Protein AF-A0A0L0C4Q9-F1 (afdb_monomer_lite)

Radius of gyration: 13.96 Å; chains: 1; bounding box: 29×32×39 Å

Secondary structure (DSSP, 8-state):
-HHHHHSTTEEEEE-TTT-EEEEEETTEEEEEEESEE-TTS---GGG-S----EE-HHHHHHHHHHHHTTGGGGSS---EEPP---

Foldseek 3Di:
DVCVVQQVQWDWDQPPQFQWIWIDRPQKIWTPGHQWAAPVRDGDGSCVVVGDTDGDPVVVVVVVVCRNVVPPVPDPTDIDGDDPPD

pLDDT: mean 84.16, std 13.44, range [47.31, 97.19]

Structure (mmCIF, N/CA/C/O backbone):
data_AF-A0A0L0C4Q9-F1
#
_entry.id   AF-A0A0L0C4Q9-F1
#
loop_
_atom_site.group_PDB
_atom_site.id
_atom_site.type_symbol
_atom_site.label_atom_id
_atom_site.label_alt_id
_atom_site.label_comp_id
_atom_site.label_asym_id
_atom_site.label_entity_id
_atom_site.label_seq_id
_atom_site.pdbx_PDB_ins_code
_atom_site.Cartn_x
_atom_site.Cartn_y
_atom_site.Cartn_z
_atom_site.occupancy
_atom_site.B_iso_or_equiv
_atom_site.auth_seq_id
_atom_site.auth_comp_id
_atom_site.auth_asym_id
_atom_site.auth_atom_id
_atom_site.pdbx_PDB_model_num
ATOM 1 N N . ARG A 1 1 ? 2.305 -7.055 -20.518 1.00 51.84 1 ARG A N 1
ATOM 2 C CA . ARG A 1 1 ? 3.511 -6.667 -21.301 1.00 51.84 1 ARG A CA 1
ATOM 3 C C . ARG A 1 1 ? 3.990 -5.252 -20.966 1.00 51.84 1 ARG A C 1
ATOM 5 O O . ARG A 1 1 ? 5.181 -5.104 -20.744 1.00 51.84 1 ARG A O 1
ATOM 12 N N . HIS A 1 2 ? 3.093 -4.261 -20.847 1.00 55.47 2 HIS A N 1
ATOM 13 C CA . HIS A 1 2 ? 3.433 -2.873 -20.490 1.00 55.47 2 HIS A CA 1
ATOM 14 C C . HIS A 1 2 ? 4.050 -2.748 -19.078 1.00 55.47 2 HIS A C 1
ATOM 16 O O . HIS A 1 2 ? 5.160 -2.264 -18.945 1.00 55.47 2 HIS A O 1
ATOM 22 N N . THR A 1 3 ? 3.457 -3.342 -18.038 1.00 50.38 3 THR A N 1
ATOM 23 C CA . THR A 1 3 ? 3.987 -3.325 -16.650 1.00 50.38 3 THR A CA 1
ATOM 24 C C . THR A 1 3 ? 5.421 -3.849 -16.474 1.00 50.38 3 THR A C 1
ATOM 26 O O . THR A 1 3 ? 6.138 -3.405 -15.581 1.00 50.38 3 THR A O 1
ATOM 29 N N . ILE A 1 4 ? 5.882 -4.759 -17.337 1.00 59.12 4 ILE A N 1
ATOM 30 C CA . ILE A 1 4 ? 7.274 -5.245 -17.337 1.00 59.12 4 ILE A CA 1
ATOM 31 C C . ILE A 1 4 ? 8.214 -4.205 -17.965 1.00 59.12 4 ILE A C 1
ATOM 33 O O . ILE A 1 4 ? 9.350 -4.066 -17.530 1.00 59.12 4 ILE A O 1
ATOM 37 N N . THR A 1 5 ? 7.733 -3.463 -18.965 1.00 56.78 5 THR A N 1
ATOM 38 C CA . THR A 1 5 ? 8.517 -2.475 -19.720 1.00 56.78 5 THR A CA 1
ATOM 39 C C . THR A 1 5 ? 8.530 -1.088 -19.074 1.00 56.78 5 THR A C 1
ATOM 41 O O . THR A 1 5 ? 9.560 -0.432 -19.130 1.00 56.78 5 THR A O 1
ATOM 44 N N . CYS A 1 6 ? 7.443 -0.651 -18.428 1.00 58.56 6 CYS A N 1
ATOM 45 C CA . CYS A 1 6 ? 7.353 0.665 -17.776 1.00 58.56 6 CYS A CA 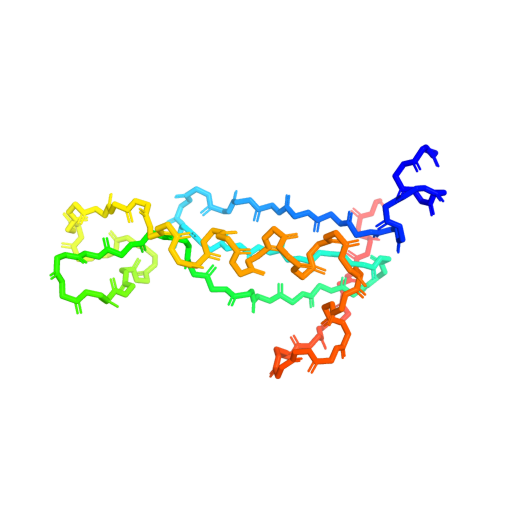1
ATOM 46 C C . CYS A 1 6 ? 7.250 0.617 -16.240 1.00 58.56 6 CYS A C 1
ATOM 48 O O . CYS A 1 6 ? 7.539 1.610 -15.589 1.00 58.56 6 CYS A O 1
ATOM 50 N N . GLY A 1 7 ? 6.891 -0.525 -15.640 1.00 57.88 7 GLY A N 1
ATOM 51 C CA . GLY A 1 7 ? 6.730 -0.686 -14.184 1.00 57.88 7 GLY A CA 1
ATOM 52 C C . GLY A 1 7 ? 7.868 -1.442 -13.482 1.00 57.88 7 GLY A C 1
ATOM 53 O O . GLY A 1 7 ? 7.759 -1.755 -12.297 1.00 57.88 7 GLY A O 1
ATOM 54 N N . GLY A 1 8 ? 8.939 -1.812 -14.197 1.00 66.69 8 GLY A N 1
ATOM 55 C CA . GLY A 1 8 ? 10.033 -2.633 -13.654 1.00 66.69 8 GLY A CA 1
ATOM 56 C C . GLY A 1 8 ? 9.612 -4.050 -13.231 1.00 66.69 8 GLY A C 1
ATOM 57 O O . GLY A 1 8 ? 10.333 -4.710 -12.476 1.00 66.69 8 GLY A O 1
ATOM 58 N N . GLY A 1 9 ? 8.435 -4.508 -13.682 1.00 79.31 9 GLY A N 1
ATOM 59 C CA . GLY A 1 9 ? 7.832 -5.780 -13.278 1.00 79.31 9 GLY A CA 1
ATOM 60 C C . GLY A 1 9 ? 7.293 -5.792 -11.845 1.00 79.31 9 GLY A C 1
ATOM 61 O O . GLY A 1 9 ? 7.164 -6.876 -11.279 1.00 79.31 9 GLY A O 1
ATOM 62 N N . ILE A 1 10 ? 7.023 -4.617 -11.257 1.00 85.50 10 ILE A N 1
ATOM 63 C CA . ILE A 1 10 ? 6.467 -4.475 -9.907 1.00 85.50 10 ILE A CA 1
ATOM 64 C C . ILE A 1 10 ? 4.933 -4.473 -9.962 1.00 85.50 10 ILE A C 1
ATOM 66 O O . ILE A 1 10 ? 4.338 -3.718 -10.730 1.00 85.50 10 ILE A O 1
ATOM 70 N N . GLY A 1 11 ? 4.301 -5.299 -9.131 1.00 88.38 11 GLY A N 1
ATOM 71 C CA . GLY A 1 11 ? 2.868 -5.273 -8.841 1.00 88.38 11 GLY A CA 1
ATOM 72 C C . GLY A 1 11 ? 2.628 -4.988 -7.361 1.00 88.38 11 GLY A C 1
ATOM 73 O O . GLY A 1 11 ? 3.373 -5.476 -6.515 1.00 88.38 11 GLY A O 1
ATOM 74 N N . ILE A 1 12 ? 1.603 -4.198 -7.052 1.00 91.88 12 ILE A N 1
ATOM 75 C CA . ILE A 1 12 ? 1.218 -3.816 -5.689 1.00 91.88 12 ILE A CA 1
ATOM 76 C C . ILE A 1 12 ? -0.221 -4.279 -5.475 1.00 91.88 12 ILE A C 1
ATOM 78 O O . ILE A 1 12 ? -1.097 -3.951 -6.273 1.00 91.88 12 ILE A O 1
ATOM 82 N N . PHE A 1 13 ? -0.458 -5.050 -4.418 1.00 93.88 13 PHE A N 1
ATOM 83 C CA . PHE A 1 13 ? -1.743 -5.684 -4.138 1.00 93.88 13 PHE A CA 1
ATOM 84 C C . PHE A 1 13 ? -2.178 -5.393 -2.708 1.00 93.88 13 PHE A C 1
ATOM 86 O O . PHE A 1 13 ? -1.378 -5.528 -1.787 1.00 93.88 13 PHE A O 1
ATOM 93 N N . LEU A 1 14 ? -3.449 -5.041 -2.524 1.00 94.50 14 LEU A N 1
ATOM 94 C CA . LEU A 1 14 ? -4.072 -4.919 -1.210 1.00 94.50 14 LEU A CA 1
ATOM 95 C C . LEU A 1 14 ? -4.747 -6.239 -0.836 1.00 94.50 14 LEU A C 1
ATOM 97 O O . LEU A 1 14 ? -5.654 -6.701 -1.528 1.00 94.50 14 LEU A O 1
ATOM 101 N N . VAL A 1 15 ? -4.344 -6.817 0.289 1.00 93.50 15 VAL A N 1
ATOM 102 C CA . VAL A 1 15 ? -5.037 -7.949 0.903 1.00 93.50 15 VAL A CA 1
ATOM 103 C C . VAL A 1 15 ? -6.156 -7.396 1.774 1.00 93.50 15 VAL A C 1
ATOM 105 O O . VAL A 1 15 ? -5.922 -6.976 2.899 1.00 93.50 15 VAL A O 1
ATOM 108 N N . VAL A 1 16 ? -7.384 -7.376 1.258 1.00 90.81 16 VAL A N 1
ATOM 109 C CA . VAL A 1 16 ? -8.529 -6.730 1.933 1.00 90.81 16 VAL A CA 1
ATOM 110 C C . VAL A 1 16 ? -8.794 -7.309 3.328 1.00 90.81 16 VAL A C 1
ATOM 112 O O . VAL A 1 16 ? -9.139 -6.568 4.240 1.00 90.81 16 VAL A O 1
ATOM 115 N N . THR A 1 17 ? -8.572 -8.609 3.524 1.00 90.62 17 THR A N 1
ATOM 116 C CA . THR A 1 17 ? -8.820 -9.299 4.802 1.00 90.62 17 THR A CA 1
ATOM 117 C C . THR A 1 17 ? -7.842 -8.933 5.918 1.00 90.62 17 THR A C 1
ATOM 119 O O . THR A 1 17 ? -8.125 -9.204 7.079 1.00 90.62 17 THR A O 1
ATOM 122 N N . SER A 1 18 ? -6.694 -8.340 5.592 1.00 91.31 18 SER A N 1
ATOM 123 C CA . SER A 1 18 ? -5.671 -7.959 6.574 1.00 91.31 18 SER A CA 1
ATOM 124 C C . SER A 1 18 ? -5.153 -6.536 6.393 1.00 91.31 18 SER A C 1
ATOM 126 O O . SER A 1 18 ? -4.321 -6.082 7.170 1.00 91.31 18 SER A O 1
ATOM 128 N N . THR A 1 19 ? -5.631 -5.827 5.370 1.00 93.12 19 THR A N 1
ATOM 129 C CA . THR A 1 19 ? -5.195 -4.495 4.916 1.00 93.12 19 THR A CA 1
ATOM 130 C C . THR A 1 19 ? -3.728 -4.385 4.492 1.00 93.12 19 THR A C 1
ATOM 132 O O . THR A 1 19 ? -3.266 -3.304 4.126 1.00 93.12 19 THR A O 1
ATOM 135 N N . TYR A 1 20 ? -2.997 -5.501 4.468 1.00 93.38 20 TYR A N 1
ATOM 136 C CA . TYR A 1 20 ? -1.597 -5.515 4.076 1.00 93.38 20 TYR A CA 1
ATOM 137 C C . TYR A 1 20 ? -1.404 -5.286 2.582 1.00 93.38 20 TYR A C 1
ATOM 139 O O . TYR A 1 20 ? -2.112 -5.840 1.740 1.00 93.38 20 TYR A O 1
ATOM 147 N N . ILE A 1 21 ? -0.357 -4.535 2.263 1.00 94.56 21 ILE A N 1
ATOM 148 C CA . ILE A 1 21 ? 0.173 -4.418 0.916 1.00 94.56 21 ILE A CA 1
ATOM 149 C C . ILE A 1 21 ? 1.198 -5.522 0.667 1.00 94.56 21 ILE A C 1
ATOM 151 O O . ILE A 1 21 ? 2.176 -5.673 1.405 1.00 94.56 21 ILE A O 1
ATOM 155 N N . ILE A 1 22 ? 0.993 -6.264 -0.418 1.00 93.19 22 ILE A N 1
ATOM 156 C CA . ILE A 1 22 ? 1.969 -7.190 -0.988 1.00 93.19 22 ILE A CA 1
ATOM 157 C C . ILE A 1 22 ? 2.580 -6.534 -2.221 1.00 93.19 22 ILE A C 1
ATOM 159 O O . ILE A 1 22 ? 1.866 -6.119 -3.135 1.00 93.19 22 ILE A O 1
ATOM 163 N N . VAL A 1 23 ? 3.909 -6.483 -2.266 1.00 92.19 23 VAL A N 1
ATOM 164 C CA . VAL A 1 23 ? 4.657 -6.034 -3.442 1.00 92.19 23 VAL A CA 1
ATOM 165 C C . VAL A 1 23 ? 5.289 -7.249 -4.106 1.00 92.19 23 VAL A C 1
ATOM 167 O O . VAL A 1 23 ? 6.034 -7.990 -3.471 1.00 92.19 23 VAL A O 1
ATOM 170 N N . ILE A 1 24 ? 5.007 -7.457 -5.388 1.00 89.81 24 ILE A N 1
ATOM 171 C CA . ILE A 1 24 ? 5.542 -8.556 -6.195 1.00 89.81 24 ILE A CA 1
ATOM 172 C C . ILE A 1 24 ? 6.491 -7.987 -7.239 1.00 89.81 24 ILE A C 1
ATOM 174 O O . ILE A 1 24 ? 6.166 -7.014 -7.909 1.00 89.81 24 ILE A O 1
ATOM 178 N N . ARG A 1 25 ? 7.655 -8.612 -7.412 1.00 86.12 25 ARG A N 1
ATOM 179 C CA . ARG A 1 25 ? 8.610 -8.319 -8.482 1.00 86.12 25 ARG A CA 1
ATOM 180 C C . ARG A 1 25 ? 9.153 -9.623 -9.056 1.00 86.12 25 ARG A C 1
ATOM 182 O O . ARG A 1 25 ? 10.011 -10.273 -8.454 1.00 86.12 25 ARG A O 1
ATOM 189 N N . GLY A 1 26 ? 8.661 -10.013 -10.230 1.00 84.19 26 GLY A N 1
ATOM 190 C CA . GLY A 1 26 ? 8.941 -11.337 -10.796 1.00 84.19 26 GLY A CA 1
ATOM 191 C C . GLY A 1 26 ? 8.524 -12.454 -9.828 1.00 84.19 26 GLY A C 1
ATOM 192 O O . GLY A 1 26 ? 7.412 -12.440 -9.310 1.00 84.19 26 GLY A O 1
ATOM 193 N N . ARG A 1 27 ? 9.440 -13.383 -9.522 1.00 85.31 27 ARG A N 1
ATOM 194 C CA . ARG A 1 27 ? 9.214 -14.505 -8.582 1.00 85.31 27 ARG A CA 1
ATOM 195 C C . ARG A 1 27 ? 9.397 -14.152 -7.104 1.00 85.31 27 ARG A C 1
ATOM 197 O O . ARG A 1 27 ? 9.474 -15.041 -6.260 1.00 85.31 27 ARG A O 1
ATOM 204 N N . ARG A 1 28 ? 9.558 -12.867 -6.785 1.00 87.38 28 ARG A N 1
ATOM 205 C CA . ARG A 1 28 ? 9.757 -12.393 -5.414 1.00 87.38 28 ARG A CA 1
ATOM 206 C C . ARG A 1 28 ? 8.539 -11.610 -4.963 1.00 87.38 28 ARG A C 1
ATOM 208 O O . ARG A 1 28 ? 8.004 -10.823 -5.736 1.00 87.38 28 ARG A O 1
ATOM 215 N N . ALA A 1 29 ? 8.144 -11.795 -3.716 1.00 90.31 29 ALA A N 1
ATOM 216 C CA . ALA A 1 29 ? 7.133 -10.990 -3.054 1.00 90.31 29 ALA A CA 1
ATOM 217 C C . ALA A 1 29 ? 7.671 -10.492 -1.712 1.00 90.31 29 ALA A C 1
ATOM 219 O O . ALA A 1 29 ? 8.508 -11.153 -1.099 1.00 90.31 29 ALA A O 1
ATOM 220 N N . CYS A 1 30 ? 7.204 -9.345 -1.241 1.00 90.12 30 CYS A N 1
ATOM 221 C CA . CYS A 1 30 ? 7.420 -8.912 0.131 1.00 90.12 30 CYS A CA 1
ATOM 222 C C . CYS A 1 30 ? 6.131 -8.334 0.716 1.00 90.12 30 CYS A C 1
ATOM 224 O O . CYS A 1 30 ? 5.288 -7.787 -0.001 1.00 90.12 30 CYS A O 1
ATOM 226 N N . LEU A 1 31 ? 5.985 -8.482 2.031 1.00 91.25 31 LEU A N 1
ATOM 227 C CA . LEU A 1 31 ? 4.949 -7.806 2.799 1.00 91.25 31 LEU A CA 1
ATOM 228 C C . LEU A 1 31 ? 5.459 -6.403 3.137 1.00 91.25 31 LEU A C 1
ATOM 230 O O . LEU A 1 31 ? 6.481 -6.268 3.815 1.00 91.25 31 LEU A O 1
ATOM 234 N N . TRP A 1 32 ? 4.778 -5.373 2.643 1.00 92.25 32 TRP A N 1
ATOM 235 C CA . TRP A 1 32 ? 5.194 -3.983 2.842 1.00 92.25 32 TRP A CA 1
ATOM 236 C C . TRP A 1 32 ? 4.655 -3.401 4.156 1.00 92.25 32 TRP A C 1
ATOM 238 O O . TRP A 1 32 ? 5.363 -2.675 4.844 1.00 92.25 32 TRP A O 1
ATOM 248 N N . GLY A 1 33 ? 3.432 -3.766 4.540 1.00 92.38 33 GLY A N 1
ATOM 249 C CA . GLY A 1 33 ? 2.733 -3.195 5.697 1.00 92.38 33 GLY A CA 1
ATOM 250 C C . GLY A 1 33 ? 1.323 -2.749 5.323 1.00 92.38 33 GLY A C 1
ATOM 251 O O . GLY A 1 33 ? 0.935 -2.861 4.157 1.00 92.38 33 GLY A O 1
ATOM 252 N N . SER A 1 34 ? 0.540 -2.289 6.296 1.00 94.69 34 SER A N 1
ATOM 253 C CA . SER A 1 34 ? -0.781 -1.722 6.010 1.00 94.69 34 SER A CA 1
ATOM 254 C C . SER A 1 34 ? -0.679 -0.248 5.620 1.00 94.69 34 SER A C 1
ATOM 256 O O . SER A 1 34 ? 0.163 0.491 6.133 1.00 94.69 34 SER A O 1
ATOM 258 N N . LEU A 1 35 ? -1.548 0.199 4.715 1.00 96.19 35 LEU A N 1
ATOM 259 C CA . LEU A 1 35 ? -1.777 1.630 4.480 1.00 96.19 35 LEU A CA 1
ATOM 260 C C . LEU A 1 35 ? -2.805 2.221 5.449 1.00 96.19 35 LEU A C 1
ATOM 262 O O . LEU A 1 35 ? -2.962 3.438 5.490 1.00 96.19 35 LEU A O 1
ATOM 266 N N . TYR A 1 36 ? -3.510 1.368 6.189 1.00 95.81 36 TYR A N 1
ATOM 267 C CA . TYR A 1 36 ? -4.640 1.731 7.023 1.00 95.81 36 TYR A CA 1
ATOM 268 C C . TYR A 1 36 ? -4.273 1.590 8.498 1.00 95.81 36 TYR A C 1
ATOM 270 O O . TYR A 1 36 ? -3.830 0.522 8.924 1.00 95.81 36 TYR A O 1
ATOM 278 N N . LEU A 1 37 ? -4.452 2.669 9.255 1.00 96.06 37 LEU A N 1
ATOM 279 C CA . LEU A 1 37 ? -4.112 2.755 10.675 1.00 96.06 37 LEU A CA 1
ATOM 280 C C . LEU A 1 37 ? -5.315 3.222 11.484 1.00 96.06 37 LEU A C 1
ATOM 282 O O . LEU A 1 37 ? -6.200 3.888 10.944 1.00 96.06 37 LEU A O 1
ATOM 286 N N . ASP A 1 38 ? -5.350 2.858 12.760 1.00 94.50 38 ASP A N 1
ATOM 287 C CA . ASP A 1 38 ? -6.312 3.432 13.696 1.00 94.50 38 ASP A CA 1
ATOM 288 C C . ASP A 1 38 ? -5.888 4.849 14.134 1.00 94.50 38 ASP A C 1
ATOM 290 O O . ASP A 1 38 ? -4.859 5.377 13.710 1.00 94.50 38 ASP A O 1
ATOM 294 N N . ASP A 1 39 ? -6.683 5.469 15.007 1.00 95.06 39 ASP A N 1
ATOM 295 C CA . ASP A 1 39 ? -6.427 6.821 15.529 1.00 95.06 39 ASP A CA 1
ATOM 296 C C . ASP A 1 39 ? -5.117 6.947 16.338 1.00 95.06 39 ASP A C 1
ATOM 298 O O . ASP A 1 39 ? -4.726 8.051 16.717 1.00 95.06 39 ASP A O 1
ATOM 302 N N . PHE A 1 40 ? -4.444 5.828 16.623 1.00 93.88 40 PHE A N 1
ATOM 303 C CA . PHE A 1 40 ? -3.186 5.754 17.362 1.00 93.88 40 PHE A CA 1
ATOM 304 C C . PHE A 1 40 ? -2.003 5.349 16.467 1.00 93.88 40 PHE A C 1
ATOM 306 O O . PHE A 1 40 ? -0.956 4.962 16.986 1.00 93.88 40 PHE A O 1
ATOM 313 N N . ASP A 1 41 ? -2.154 5.431 15.140 1.00 92.12 41 ASP A N 1
ATOM 314 C CA . ASP A 1 41 ? -1.158 4.999 14.150 1.00 92.12 41 ASP A CA 1
ATOM 315 C C . ASP A 1 41 ? -0.805 3.496 14.228 1.00 92.12 41 ASP A C 1
ATOM 317 O O . ASP A 1 41 ? 0.240 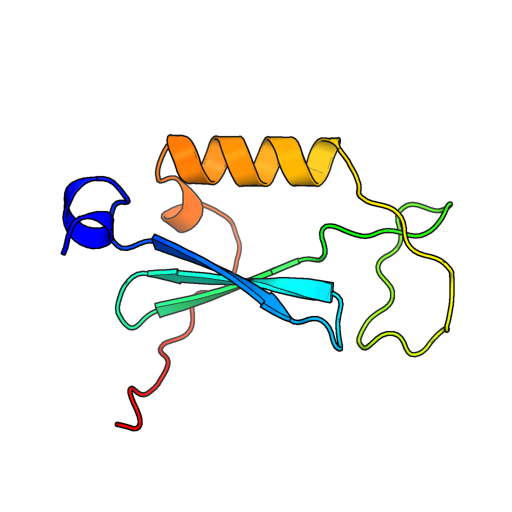3.051 13.733 1.00 92.12 41 ASP A O 1
ATOM 321 N N . GLU A 1 42 ? -1.688 2.675 14.805 1.00 93.12 42 GLU A N 1
ATOM 322 C CA . GLU A 1 42 ? -1.487 1.233 14.910 1.00 93.12 42 GLU A CA 1
ATOM 323 C C . GLU A 1 42 ? -2.130 0.479 13.740 1.00 93.12 42 GLU A C 1
ATOM 325 O O . GLU A 1 42 ? -3.237 0.780 13.291 1.00 93.12 42 GLU A O 1
ATOM 330 N N . GLU A 1 43 ? -1.453 -0.574 13.275 1.00 93.00 43 GLU A N 1
ATOM 331 C CA . GLU A 1 43 ? -2.073 -1.557 12.385 1.00 93.00 43 GLU A CA 1
ATOM 332 C C . GLU A 1 43 ? -3.038 -2.459 13.174 1.00 93.00 43 GLU A C 1
ATOM 334 O O . GLU A 1 43 ? -2.763 -2.846 14.314 1.00 93.00 43 GLU A O 1
ATOM 339 N N . ASP A 1 44 ? -4.134 -2.888 12.543 1.00 90.12 44 ASP A N 1
ATOM 340 C CA . ASP A 1 44 ? -4.977 -3.974 13.055 1.00 90.12 44 ASP A CA 1
ATOM 341 C C . ASP A 1 44 ? -4.737 -5.250 12.242 1.00 90.12 44 ASP A C 1
ATOM 343 O O . ASP A 1 44 ? -5.347 -5.499 11.197 1.00 90.12 44 ASP A O 1
ATOM 347 N N . ARG A 1 45 ? -3.781 -6.054 12.716 1.00 81.00 45 ARG A N 1
ATOM 348 C CA . ARG A 1 45 ? -3.381 -7.295 12.054 1.00 81.00 45 ARG A CA 1
ATOM 349 C C . ARG A 1 45 ? -4.571 -8.249 11.927 1.00 81.00 45 ARG A C 1
ATOM 351 O O . ARG A 1 45 ? -5.172 -8.650 12.923 1.00 81.00 45 ARG A O 1
ATOM 358 N N . ASP A 1 46 ? -4.833 -8.675 10.691 1.00 83.00 46 ASP A N 1
ATOM 359 C CA . ASP A 1 46 ? -5.944 -9.567 10.326 1.00 83.00 46 ASP A CA 1
ATOM 360 C C . ASP A 1 46 ? -7.329 -9.013 10.728 1.00 83.00 46 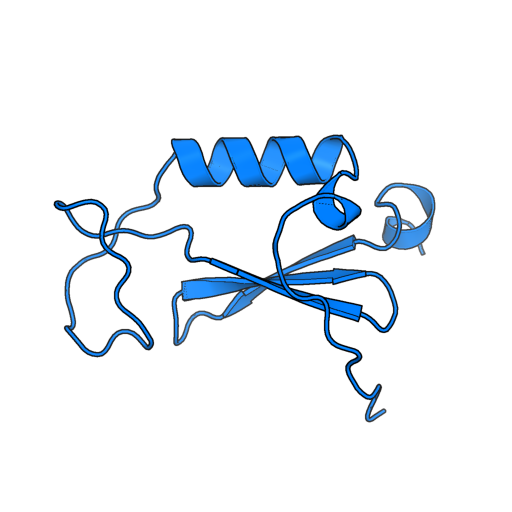ASP A C 1
ATOM 362 O O . ASP A 1 46 ? -8.270 -9.790 10.887 1.00 83.00 46 ASP A O 1
ATOM 366 N N . LEU A 1 47 ? -7.444 -7.688 10.925 1.00 86.88 47 LEU A N 1
ATOM 367 C CA . LEU A 1 47 ? -8.673 -6.995 11.336 1.00 86.88 47 LEU A CA 1
ATOM 368 C C . LEU A 1 47 ? -9.312 -7.567 12.617 1.00 86.88 47 LEU A C 1
ATOM 370 O O . LEU A 1 47 ? -10.533 -7.553 12.782 1.00 86.88 47 LEU A O 1
ATOM 374 N N . LYS A 1 48 ? -8.495 -8.108 13.530 1.00 89.50 48 LYS A N 1
ATOM 375 C CA . LYS A 1 48 ? -8.973 -8.838 14.716 1.00 89.50 48 LYS A CA 1
ATOM 376 C C . LYS A 1 48 ? -9.524 -7.933 15.807 1.00 89.50 48 LYS A C 1
ATOM 378 O O . LYS A 1 48 ? -10.386 -8.380 16.561 1.00 89.50 48 LYS A O 1
ATOM 383 N N . ARG A 1 49 ? -9.014 -6.705 15.947 1.00 90.25 49 ARG A N 1
ATOM 384 C CA . ARG A 1 49 ? -9.493 -5.763 16.973 1.00 90.25 49 ARG A CA 1
ATOM 385 C C . ARG A 1 49 ? -10.823 -5.137 16.563 1.00 90.25 49 ARG A C 1
ATOM 387 O O . ARG A 1 49 ? -11.560 -4.692 17.438 1.00 90.25 49 ARG A O 1
ATOM 394 N N . GLY A 1 50 ? -11.123 -5.103 15.263 1.00 89.31 50 GLY A N 1
ATOM 395 C CA . GLY A 1 50 ? -12.358 -4.534 14.725 1.00 89.31 50 GLY A CA 1
ATOM 396 C C . GLY A 1 50 ? -12.410 -3.013 14.853 1.00 89.31 50 GLY A C 1
ATOM 397 O O . GLY A 1 50 ? -13.495 -2.433 14.892 1.00 89.31 50 GLY A O 1
ATOM 398 N N . LYS A 1 51 ? -11.246 -2.362 14.964 1.00 90.44 51 LYS A N 1
ATOM 399 C CA . LYS A 1 51 ? -11.175 -0.903 15.023 1.00 90.44 51 LYS A CA 1
ATOM 400 C C . LYS A 1 51 ? -11.386 -0.305 13.629 1.00 90.44 51 LYS A C 1
ATOM 402 O O . LYS A 1 51 ? -10.912 -0.882 12.649 1.00 90.44 51 LYS A O 1
ATOM 407 N N . PRO A 1 52 ? -12.046 0.860 13.519 1.00 93.75 52 PRO A N 1
ATOM 408 C CA . PRO A 1 52 ? -12.000 1.647 12.297 1.00 93.75 52 PRO A CA 1
ATOM 409 C C . PRO A 1 52 ? -10.548 1.948 11.927 1.00 93.75 52 PRO A C 1
ATOM 411 O O . PRO A 1 52 ? -9.754 2.328 12.788 1.00 93.75 52 PRO A O 1
ATOM 414 N N . LEU A 1 53 ? -10.220 1.773 10.650 1.00 95.56 53 LEU A N 1
ATOM 415 C CA . LEU A 1 53 ? -8.918 2.124 10.105 1.00 95.56 53 LEU A CA 1
ATOM 416 C C . LEU A 1 53 ? -9.087 3.155 8.997 1.00 95.56 53 LEU A C 1
ATOM 418 O O . LEU A 1 53 ? -10.029 3.090 8.201 1.00 95.56 53 LEU A O 1
ATOM 422 N N . TYR A 1 54 ? -8.125 4.058 8.902 1.00 96.12 54 TYR A N 1
ATOM 423 C CA . TYR A 1 54 ? -8.120 5.159 7.956 1.00 96.12 54 TYR A CA 1
ATOM 424 C C . TYR A 1 54 ? -6.847 5.136 7.130 1.00 96.12 54 TYR A C 1
ATOM 426 O O . TYR A 1 54 ? -5.786 4.717 7.591 1.00 96.12 54 TYR A O 1
ATOM 434 N N . LEU A 1 55 ? -6.954 5.588 5.883 1.00 96.50 55 LEU A N 1
ATOM 435 C CA . LEU A 1 55 ? -5.809 5.662 4.990 1.00 96.50 55 LEU A CA 1
ATOM 436 C C . LEU A 1 55 ? -4.783 6.665 5.535 1.00 96.50 55 LEU A C 1
ATOM 438 O O . LEU A 1 55 ? -5.029 7.871 5.542 1.00 96.50 55 LEU A O 1
ATOM 442 N N . SER A 1 56 ? -3.602 6.176 5.905 1.00 97.19 56 SER A N 1
ATOM 443 C CA . SER A 1 56 ? -2.460 7.027 6.224 1.00 97.19 56 SER A CA 1
ATOM 444 C C . SER A 1 56 ? -1.900 7.623 4.936 1.00 97.19 56 SER A C 1
ATOM 446 O O . SER A 1 56 ? -1.341 6.921 4.082 1.00 97.19 56 SER A O 1
ATOM 448 N N . ARG A 1 57 ? -2.042 8.944 4.782 1.00 96.88 57 ARG A N 1
ATOM 449 C CA . ARG A 1 57 ? -1.548 9.642 3.591 1.00 96.88 57 ARG A CA 1
ATOM 450 C C . ARG A 1 57 ? -0.027 9.570 3.481 1.00 96.88 57 ARG A C 1
ATOM 452 O O . ARG A 1 57 ? 0.485 9.425 2.374 1.00 96.88 57 ARG A O 1
ATOM 459 N N . ASP A 1 58 ? 0.677 9.578 4.607 1.00 95.94 58 ASP A N 1
ATOM 460 C CA . ASP A 1 58 ? 2.135 9.469 4.645 1.00 95.94 58 ASP A CA 1
ATOM 461 C C . ASP A 1 58 ? 2.616 8.111 4.134 1.00 95.94 58 ASP A C 1
ATOM 463 O O . ASP A 1 58 ? 3.491 8.047 3.266 1.00 95.94 58 ASP A O 1
ATOM 467 N N . ARG A 1 59 ? 1.991 7.017 4.592 1.00 95.69 59 ARG A N 1
ATOM 468 C CA . ARG A 1 59 ? 2.300 5.669 4.092 1.00 95.69 59 ARG A CA 1
ATOM 469 C C . ARG A 1 59 ? 1.971 5.530 2.608 1.00 95.69 59 ARG A C 1
ATOM 471 O O . ARG A 1 59 ? 2.762 4.949 1.867 1.00 95.69 59 ARG A O 1
ATOM 478 N N . PHE A 1 60 ? 0.850 6.097 2.161 1.00 96.00 60 PHE A N 1
ATOM 479 C CA . PHE A 1 60 ? 0.476 6.098 0.747 1.00 96.00 60 PHE A CA 1
ATOM 480 C C . PHE A 1 60 ? 1.509 6.834 -0.117 1.00 96.00 60 PHE A C 1
ATOM 482 O O . PHE A 1 60 ? 2.002 6.273 -1.093 1.00 96.00 60 PHE A O 1
ATOM 489 N N . ASN A 1 61 ? 1.886 8.056 0.267 1.00 95.81 61 ASN A N 1
ATOM 490 C CA . ASN A 1 61 ? 2.871 8.858 -0.458 1.00 95.81 61 ASN A CA 1
ATOM 491 C C . ASN A 1 61 ? 4.247 8.164 -0.488 1.00 95.81 61 ASN A C 1
ATOM 493 O O . ASN A 1 61 ? 4.944 8.193 -1.504 1.00 95.81 61 ASN A O 1
ATOM 497 N N . LEU A 1 62 ? 4.639 7.505 0.609 1.00 93.69 62 LEU A N 1
ATOM 498 C CA . LEU A 1 62 ? 5.870 6.717 0.666 1.00 93.69 62 LEU A CA 1
ATOM 499 C C . LEU A 1 62 ? 5.827 5.532 -0.308 1.00 93.69 62 LEU A C 1
ATOM 501 O O . LEU A 1 62 ? 6.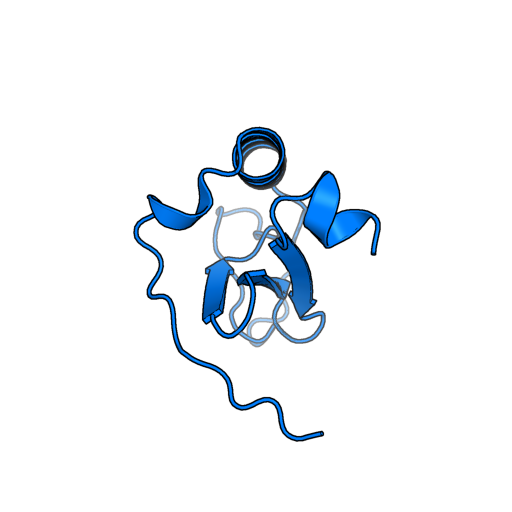787 5.321 -1.052 1.00 93.69 62 LEU A O 1
ATOM 505 N N . LEU A 1 63 ? 4.726 4.777 -0.321 1.00 92.81 63 LEU A N 1
ATOM 506 C CA . LEU A 1 63 ? 4.530 3.651 -1.234 1.00 92.81 63 LEU A CA 1
ATOM 507 C C . LEU A 1 63 ? 4.559 4.110 -2.700 1.00 92.81 63 LEU A C 1
ATOM 509 O O . LEU A 1 63 ? 5.241 3.498 -3.523 1.00 92.81 63 LEU A O 1
ATOM 513 N N . GLU A 1 64 ? 3.871 5.208 -3.019 1.00 92.50 64 GLU A N 1
ATOM 514 C CA . GLU A 1 64 ? 3.838 5.810 -4.356 1.00 92.50 64 GLU A CA 1
ATOM 515 C C . GLU A 1 64 ? 5.236 6.254 -4.808 1.00 92.50 64 GLU A C 1
ATOM 517 O O . GLU A 1 64 ? 5.689 5.884 -5.891 1.00 92.50 64 GLU A O 1
ATOM 522 N N . SER A 1 65 ? 5.979 6.958 -3.952 1.00 91.38 65 SER A N 1
ATOM 523 C CA . SER A 1 65 ? 7.358 7.371 -4.236 1.00 91.38 65 SER A CA 1
ATOM 524 C C . SER A 1 65 ? 8.290 6.175 -4.478 1.00 91.38 65 SER A C 1
ATOM 526 O O . SER A 1 65 ? 9.104 6.173 -5.410 1.00 91.38 65 SER A O 1
ATOM 528 N N . GLN A 1 66 ? 8.157 5.105 -3.687 1.00 89.62 66 GLN A N 1
ATOM 529 C CA . GLN A 1 66 ? 8.925 3.869 -3.877 1.00 89.62 66 GLN A CA 1
ATOM 530 C C . GLN A 1 66 ? 8.572 3.157 -5.184 1.00 89.62 66 GLN A C 1
ATOM 532 O O . GLN A 1 66 ? 9.463 2.603 -5.838 1.00 89.62 66 GLN A O 1
ATOM 537 N N . TRP A 1 67 ? 7.300 3.203 -5.582 1.00 87.06 67 TRP A N 1
ATOM 538 C CA . TRP A 1 67 ? 6.829 2.644 -6.841 1.00 87.06 67 TRP A CA 1
ATOM 539 C C . TRP A 1 67 ? 7.368 3.403 -8.045 1.00 87.06 67 TRP A C 1
ATOM 541 O O . TRP A 1 67 ? 8.007 2.787 -8.900 1.00 87.06 67 TRP A O 1
ATOM 551 N N . LEU A 1 68 ? 7.203 4.726 -8.066 1.00 87.06 68 LEU A N 1
ATOM 552 C CA . LEU A 1 68 ? 7.662 5.587 -9.156 1.00 87.06 68 LEU A CA 1
ATOM 553 C C . LEU A 1 68 ? 9.186 5.553 -9.329 1.00 87.06 68 LEU A C 1
ATOM 555 O O . LEU A 1 68 ? 9.690 5.670 -10.441 1.00 87.06 68 LEU A O 1
ATOM 559 N N . SER A 1 69 ? 9.931 5.362 -8.239 1.00 86.00 69 SER A N 1
ATOM 560 C CA . SER A 1 69 ? 11.396 5.270 -8.274 1.00 86.00 69 SER A CA 1
ATOM 561 C C . SER A 1 69 ? 11.940 3.847 -8.455 1.00 86.00 69 SER A C 1
ATOM 563 O O . SER A 1 69 ? 13.157 3.670 -8.517 1.00 86.00 69 SER A O 1
ATOM 565 N N . HIS A 1 70 ? 11.078 2.825 -8.516 1.00 79.19 70 HIS A N 1
ATOM 566 C CA . HIS A 1 70 ? 11.448 1.402 -8.539 1.00 79.19 70 HIS A CA 1
ATOM 567 C C . HIS A 1 70 ? 12.368 0.954 -7.375 1.00 79.19 70 HIS A C 1
ATOM 569 O O . HIS A 1 70 ? 13.128 -0.012 -7.504 1.00 79.19 70 HIS A O 1
ATOM 575 N N . LYS A 1 71 ? 12.303 1.618 -6.210 1.00 76.50 71 LYS A N 1
ATOM 576 C CA . LYS A 1 71 ? 13.248 1.435 -5.084 1.00 76.50 71 LYS A CA 1
ATOM 577 C C . LYS A 1 71 ? 12.872 0.360 -4.058 1.00 76.50 71 LYS A C 1
ATOM 579 O O . LYS A 1 71 ? 13.546 0.232 -3.038 1.00 76.50 71 LYS A O 1
ATOM 584 N N . PHE A 1 72 ? 11.879 -0.487 -4.329 1.00 76.81 72 PHE A N 1
ATOM 585 C CA . PHE A 1 72 ? 11.472 -1.548 -3.392 1.00 76.81 72 PHE A CA 1
ATOM 586 C C . PHE A 1 72 ? 12.559 -2.600 -3.094 1.00 76.81 72 PHE A C 1
ATOM 588 O O . PHE A 1 72 ? 12.488 -3.303 -2.093 1.00 76.81 72 PHE A O 1
ATOM 595 N N . ALA A 1 73 ? 13.588 -2.732 -3.936 1.00 64.00 73 ALA A N 1
ATOM 596 C CA . ALA A 1 73 ? 14.686 -3.667 -3.669 1.00 64.00 73 ALA A CA 1
ATOM 597 C C . ALA A 1 73 ? 15.579 -3.244 -2.487 1.00 64.00 73 ALA A C 1
ATOM 599 O O . ALA A 1 73 ? 16.291 -4.083 -1.945 1.00 64.00 73 ALA A O 1
ATOM 600 N N . HIS A 1 74 ? 15.550 -1.962 -2.106 1.00 60.59 74 HIS A N 1
ATOM 601 C CA . HIS A 1 74 ? 16.389 -1.400 -1.045 1.00 60.59 74 HIS A CA 1
ATOM 602 C C . HIS A 1 74 ? 15.640 -1.178 0.273 1.00 60.59 74 HIS A C 1
ATOM 604 O O . HIS A 1 74 ? 16.246 -0.752 1.256 1.00 60.59 74 HIS A O 1
ATOM 610 N N . THR A 1 75 ? 14.335 -1.447 0.325 1.00 63.34 75 THR A N 1
ATOM 611 C CA . THR A 1 75 ? 13.594 -1.392 1.584 1.00 63.34 75 THR A CA 1
ATOM 612 C C . THR A 1 75 ? 13.880 -2.628 2.433 1.00 63.34 75 THR A C 1
ATOM 614 O O . THR A 1 75 ? 14.081 -3.723 1.914 1.00 63.34 75 THR A O 1
ATOM 617 N N . LYS A 1 76 ? 13.884 -2.463 3.763 1.00 59.53 76 LYS A N 1
ATOM 618 C CA . LYS A 1 76 ? 14.210 -3.508 4.759 1.00 59.53 76 LYS A CA 1
ATOM 619 C C . LYS A 1 76 ? 13.220 -4.691 4.797 1.00 59.53 76 LYS A C 1
ATOM 621 O O . LYS A 1 76 ? 13.282 -5.502 5.716 1.00 59.53 76 LYS A O 1
ATOM 626 N N . HIS A 1 77 ? 12.298 -4.795 3.843 1.00 67.44 77 HIS A N 1
ATOM 627 C CA . HIS A 1 77 ? 11.310 -5.867 3.807 1.00 67.44 77 HIS A CA 1
ATOM 628 C C . HIS A 1 77 ? 11.950 -7.167 3.327 1.00 67.44 77 HIS A C 1
ATOM 630 O O . HIS A 1 77 ? 12.687 -7.201 2.339 1.00 67.44 77 HIS A O 1
ATOM 636 N N . THR A 1 78 ? 11.648 -8.259 4.024 1.00 77.94 78 THR A N 1
ATOM 637 C CA . THR A 1 78 ? 12.110 -9.590 3.645 1.00 77.94 78 THR A CA 1
ATOM 638 C C . THR A 1 78 ? 11.411 -10.017 2.358 1.00 77.94 78 THR A C 1
ATOM 640 O O . THR A 1 78 ? 10.207 -10.269 2.335 1.00 77.94 78 THR A O 1
ATOM 643 N N . TRP A 1 79 ? 12.175 -10.087 1.272 1.00 84.56 79 TRP A N 1
ATOM 644 C CA . TRP A 1 79 ? 11.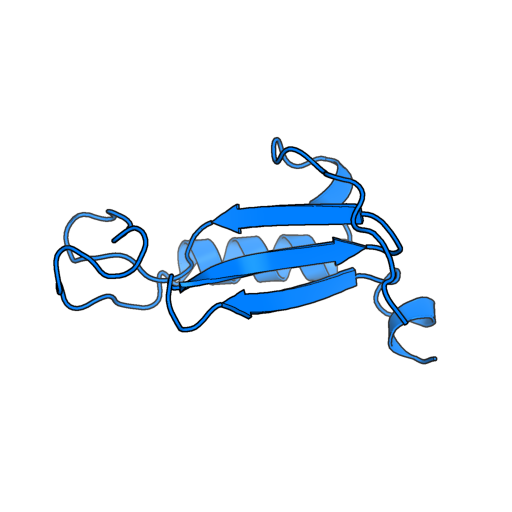713 -10.648 0.011 1.00 84.56 79 TRP A CA 1
ATOM 645 C C . TRP A 1 79 ? 11.735 -12.171 0.081 1.00 84.56 79 TRP A C 1
ATOM 647 O O . TRP A 1 79 ? 12.774 -12.771 0.351 1.00 84.56 79 TRP A O 1
ATOM 657 N N . VAL A 1 80 ? 10.600 -12.793 -0.210 1.00 86.75 80 VAL A N 1
ATOM 658 C CA . VAL A 1 80 ? 10.447 -14.245 -0.289 1.00 86.75 80 VAL A CA 1
ATOM 659 C C . VAL A 1 80 ? 10.209 -14.666 -1.731 1.00 86.75 80 VAL A C 1
ATOM 661 O O . VAL A 1 80 ? 9.589 -13.941 -2.511 1.00 86.75 80 VAL A O 1
ATOM 664 N N . PHE A 1 81 ? 10.709 -15.843 -2.101 1.00 85.75 81 PHE A N 1
ATOM 665 C CA . PHE A 1 81 ? 10.338 -16.459 -3.369 1.00 85.75 81 PHE A CA 1
ATOM 666 C C . PHE A 1 81 ? 8.947 -17.068 -3.235 1.00 85.75 81 PHE A C 1
ATOM 668 O O . PHE A 1 81 ? 8.705 -17.858 -2.322 1.00 85.75 81 PHE A O 1
ATOM 675 N N . HIS A 1 82 ? 8.043 -16.716 -4.143 1.00 80.12 82 HIS A N 1
ATOM 676 C CA . HIS A 1 82 ? 6.754 -17.388 -4.258 1.00 80.12 82 HIS A CA 1
ATOM 677 C C . HIS A 1 82 ? 6.833 -18.438 -5.373 1.00 80.12 82 HIS A C 1
ATOM 679 O O . HIS A 1 82 ? 7.653 -18.331 -6.291 1.00 80.12 82 HIS A O 1
ATOM 685 N N . ARG A 1 83 ? 6.053 -19.515 -5.243 1.00 74.00 83 ARG A N 1
ATOM 686 C CA . ARG A 1 83 ? 5.933 -20.518 -6.303 1.00 74.00 83 ARG A CA 1
ATOM 687 C C . ARG A 1 83 ? 4.834 -20.048 -7.243 1.00 74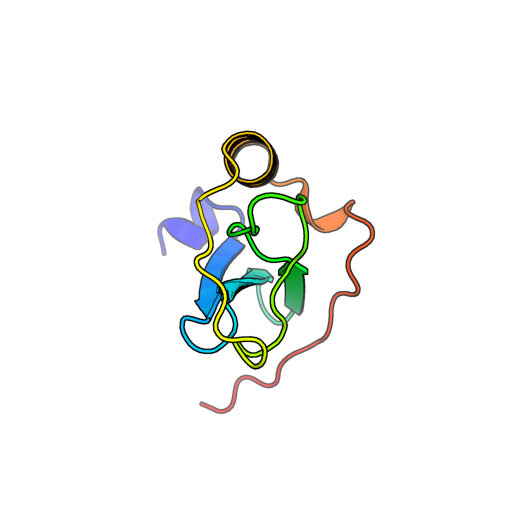.00 83 ARG A C 1
ATOM 689 O O . ARG A 1 83 ? 3.701 -19.885 -6.798 1.00 74.00 83 ARG A O 1
ATOM 696 N N . ASP A 1 84 ? 5.168 -19.891 -8.520 1.00 62.59 84 ASP A N 1
ATOM 697 C CA . ASP A 1 84 ? 4.176 -19.805 -9.588 1.00 62.59 84 ASP A CA 1
ATOM 698 C C . ASP A 1 84 ? 3.479 -21.176 -9.663 1.00 62.59 84 ASP A C 1
ATOM 700 O O . ASP A 1 84 ? 3.938 -22.081 -10.357 1.00 62.59 84 ASP A O 1
ATOM 704 N N . LEU A 1 85 ? 2.435 -21.377 -8.857 1.00 55.16 85 LEU A N 1
ATOM 705 C CA . LEU A 1 85 ? 1.510 -22.498 -9.012 1.00 55.16 85 LEU A CA 1
ATOM 706 C C . LEU A 1 85 ? 0.517 -22.097 -10.109 1.00 55.16 85 LEU A C 1
ATOM 708 O O . LEU A 1 85 ? -0.593 -21.659 -9.815 1.00 55.16 85 LEU A O 1
ATOM 712 N N . LEU A 1 86 ? 0.981 -22.148 -11.358 1.00 47.31 86 LEU A N 1
ATOM 713 C CA . LEU A 1 86 ? 0.113 -22.206 -12.533 1.00 47.31 86 LEU A CA 1
ATOM 714 C C . LEU A 1 86 ? -0.121 -23.669 -12.898 1.00 47.31 86 LEU A C 1
ATOM 716 O O . LEU A 1 86 ? 0.875 -24.430 -12.890 1.00 47.31 86 LEU A O 1
#

Sequence (86 aa):
RHTITCGGGIGIFLVVTSTYIIVIRGRRACLWGSLYLDDFDEEDRDLKRGKPLYLSRDRFNLLESQWLSHKFAHTKHTWVFHRDLL

InterPro domains:
  IPR039164 E3 ubiquitin-protein ligase UBR1-like [PTHR21497] (1-79)
  IPR044046 E3 ubiquitin-protein ligase UBR-like, C-terminal [PF18995] (1-69)

Organism: Lucilia cuprina (NCBI:txid7375)